Protein AF-A0A7C7VT18-F1 (afdb_monomer_lite)

Secondary structure (DSSP, 8-state):
-HHHHHHHHHHHHHHHHHHHHHHHHHHHHHHHHHHHHHHHHHHHHHHHHHHTSHHHH-SSHHHHHHHHHHHHHT-HHHHHHHHHHHHHHHHHHHHHHHHHHHHHHHHHHHHHHHHHHH-

pLDDT: mean 93.15, std 7.17, range [55.09, 98.44]

Radius of gyration: 24.53 Å; chains: 1; bounding box: 55×17×73 Å

Structure (mmCIF, N/CA/C/O backbone):
data_AF-A0A7C7VT18-F1
#
_entry.id   AF-A0A7C7VT18-F1
#
loop_
_atom_site.group_PDB
_atom_site.id
_atom_site.type_symbol
_atom_site.label_atom_id
_atom_site.label_alt_id
_atom_site.label_comp_id
_atom_site.label_asym_id
_atom_site.label_entity_id
_atom_site.label_seq_id
_atom_site.pdbx_PDB_ins_code
_atom_site.Cartn_x
_atom_site.Cartn_y
_atom_site.Cartn_z
_atom_site.occupancy
_atom_site.B_iso_or_equiv
_atom_site.auth_seq_id
_atom_site.auth_comp_id
_atom_site.auth_asym_id
_atom_site.auth_atom_id
_atom_site.pdbx_PDB_model_num
ATOM 1 N N . MET A 1 1 ? 26.207 -1.740 -34.723 1.00 64.69 1 MET A N 1
ATOM 2 C CA . MET A 1 1 ? 25.683 -3.045 -34.261 1.00 64.69 1 MET A CA 1
ATOM 3 C C . MET A 1 1 ? 26.102 -3.370 -32.828 1.00 64.69 1 MET A C 1
ATOM 5 O O . MET A 1 1 ? 25.269 -3.191 -31.953 1.00 64.69 1 MET A O 1
ATOM 9 N N . ARG A 1 2 ? 27.359 -3.750 -32.537 1.00 71.25 2 ARG A N 1
ATOM 10 C CA . ARG A 1 2 ? 27.788 -4.207 -31.189 1.00 71.25 2 ARG A CA 1
ATOM 11 C C . ARG A 1 2 ? 27.422 -3.274 -30.005 1.00 71.25 2 ARG A C 1
ATOM 13 O O . ARG A 1 2 ? 26.879 -3.788 -29.035 1.00 71.25 2 ARG A O 1
ATOM 20 N N . PRO A 1 3 ? 27.566 -1.934 -30.106 1.00 80.75 3 PRO A N 1
ATOM 21 C CA . PRO A 1 3 ? 27.200 -1.028 -29.008 1.00 80.75 3 PRO A CA 1
ATOM 22 C C . PRO A 1 3 ? 25.691 -0.940 -28.723 1.00 80.75 3 PRO A C 1
ATOM 24 O O . PRO A 1 3 ? 25.292 -0.748 -27.581 1.00 80.75 3 PRO A O 1
ATOM 27 N N . LEU A 1 4 ? 24.838 -1.091 -29.747 1.00 79.94 4 LEU A N 1
ATOM 28 C CA . LEU A 1 4 ? 23.376 -1.093 -29.576 1.00 79.94 4 LEU A CA 1
ATOM 29 C C . LEU A 1 4 ? 22.897 -2.394 -28.928 1.00 79.94 4 LEU A C 1
ATOM 31 O O . LEU A 1 4 ? 22.035 -2.361 -28.056 1.00 79.94 4 LEU A O 1
ATOM 35 N N . TYR A 1 5 ? 23.506 -3.520 -29.306 1.00 83.69 5 TYR A N 1
ATOM 36 C CA . TYR A 1 5 ? 23.259 -4.811 -28.668 1.00 83.69 5 TYR A CA 1
ATOM 37 C C . TYR A 1 5 ? 23.643 -4.783 -27.181 1.00 83.69 5 TYR A C 1
ATOM 39 O O . TYR A 1 5 ? 22.815 -5.123 -26.341 1.00 83.69 5 TYR A O 1
ATOM 47 N N . GLU A 1 6 ? 24.843 -4.304 -26.840 1.00 88.62 6 GLU A N 1
ATOM 48 C CA . GLU A 1 6 ? 25.293 -4.155 -25.444 1.00 88.62 6 GLU A CA 1
ATOM 49 C C . GLU A 1 6 ? 24.364 -3.236 -24.637 1.00 88.62 6 GLU A C 1
ATOM 51 O O . GLU A 1 6 ? 23.948 -3.587 -23.533 1.00 88.62 6 GLU A O 1
ATOM 56 N N . ALA A 1 7 ? 23.951 -2.106 -25.217 1.00 87.88 7 ALA A N 1
ATOM 57 C CA . ALA A 1 7 ? 23.014 -1.195 -24.570 1.00 87.88 7 ALA A CA 1
ATOM 58 C C . ALA A 1 7 ? 21.618 -1.822 -24.372 1.00 87.88 7 ALA A C 1
ATOM 60 O O . ALA A 1 7 ? 20.965 -1.553 -23.366 1.00 87.88 7 ALA A O 1
ATOM 61 N N . SER A 1 8 ? 21.147 -2.657 -25.306 1.00 88.44 8 SER A N 1
ATOM 62 C CA . SER A 1 8 ? 19.841 -3.326 -25.196 1.00 88.44 8 SER A CA 1
ATOM 63 C C . SER A 1 8 ? 19.823 -4.415 -24.116 1.00 88.44 8 SER A C 1
ATOM 65 O O . SER A 1 8 ? 18.819 -4.582 -23.421 1.00 88.44 8 SER A O 1
ATOM 67 N N . ILE A 1 9 ? 20.948 -5.117 -23.932 1.00 91.38 9 ILE A N 1
ATOM 68 C CA . ILE A 1 9 ? 21.132 -6.095 -22.854 1.00 91.38 9 ILE A CA 1
ATOM 69 C C . ILE A 1 9 ? 21.091 -5.377 -21.505 1.00 91.38 9 ILE A C 1
ATOM 71 O O . ILE A 1 9 ? 20.275 -5.741 -20.663 1.00 91.38 9 ILE A O 1
ATOM 75 N N . ALA A 1 10 ? 21.869 -4.301 -21.344 1.00 92.62 10 ALA A N 1
ATOM 76 C CA . ALA A 1 10 ? 21.858 -3.499 -20.119 1.00 92.62 10 ALA A CA 1
ATOM 77 C C . ALA A 1 10 ? 20.452 -2.956 -19.795 1.00 92.62 10 ALA A C 1
ATOM 79 O O . ALA A 1 10 ? 19.972 -3.098 -18.675 1.00 92.62 10 ALA A O 1
ATOM 80 N N . ALA A 1 11 ? 19.733 -2.427 -20.791 1.00 92.25 11 ALA A N 1
ATOM 81 C CA . ALA A 1 11 ? 18.360 -1.952 -20.605 1.00 92.25 11 ALA A CA 1
ATOM 82 C C . ALA A 1 11 ? 17.379 -3.076 -20.209 1.00 92.25 11 ALA A C 1
ATOM 84 O O . ALA A 1 11 ? 16.408 -2.834 -19.492 1.00 92.25 11 ALA A O 1
ATOM 85 N N . THR A 1 12 ? 17.620 -4.312 -20.657 1.00 94.19 12 THR A N 1
ATOM 86 C CA . THR A 1 12 ? 16.817 -5.479 -20.260 1.00 94.19 12 THR A CA 1
ATOM 87 C C . THR A 1 12 ? 17.070 -5.861 -18.801 1.00 94.19 12 THR A C 1
ATOM 89 O O . THR A 1 12 ? 16.115 -6.167 -18.085 1.00 94.19 12 THR A O 1
ATOM 92 N N . GLU A 1 13 ? 18.326 -5.814 -18.353 1.00 95.69 13 GLU A N 1
ATOM 93 C CA . GLU A 1 13 ? 18.705 -6.050 -16.954 1.00 95.69 13 GLU A CA 1
ATOM 94 C C . GLU A 1 13 ? 18.097 -4.981 -16.032 1.00 95.69 13 GLU A C 1
ATOM 96 O O . GLU A 1 13 ? 17.398 -5.331 -15.080 1.00 95.69 13 GLU A O 1
ATOM 101 N N . GLU A 1 14 ? 18.232 -3.695 -16.384 1.00 96.06 14 GLU A N 1
ATOM 102 C CA . GLU A 1 14 ? 17.593 -2.570 -15.677 1.00 96.06 14 GLU A CA 1
ATOM 103 C C . GLU A 1 14 ? 16.070 -2.776 -15.559 1.00 96.06 14 GLU A C 1
ATOM 105 O O . GLU A 1 14 ? 15.482 -2.662 -14.480 1.00 96.06 14 GLU A O 1
ATOM 110 N N . LEU A 1 15 ? 15.409 -3.152 -16.662 1.00 96.88 15 LEU A N 1
ATOM 111 C CA . LEU A 1 15 ? 13.969 -3.411 -16.679 1.00 96.88 15 LEU A CA 1
ATOM 112 C C . LEU A 1 15 ? 13.580 -4.611 -15.801 1.00 96.88 15 LEU A C 1
ATOM 114 O O . LEU A 1 15 ? 12.517 -4.601 -15.170 1.00 96.88 15 LEU A O 1
ATOM 118 N N . GLN A 1 16 ? 14.401 -5.661 -15.762 1.00 97.12 16 GLN A N 1
ATOM 119 C CA . GLN A 1 16 ? 14.161 -6.824 -14.911 1.00 97.12 16 GLN A CA 1
ATOM 120 C C . GLN A 1 16 ? 14.261 -6.459 -13.426 1.00 97.12 16 GLN A C 1
ATOM 122 O O . GLN A 1 16 ? 13.387 -6.849 -12.645 1.00 97.12 16 GLN A O 1
ATOM 127 N N . GLU A 1 17 ? 15.279 -5.696 -13.036 1.00 97.75 17 GLU A N 1
ATOM 128 C CA . GLU A 1 17 ? 15.451 -5.225 -11.660 1.00 97.75 17 GLU A CA 1
ATOM 129 C C . GLU A 1 17 ? 14.296 -4.319 -11.222 1.00 97.75 17 GLU A C 1
ATOM 131 O O . GLU A 1 17 ? 13.698 -4.547 -10.164 1.00 97.75 17 GLU A O 1
ATOM 136 N N . ALA A 1 18 ? 13.897 -3.368 -12.071 1.00 97.50 18 ALA A N 1
ATOM 137 C CA . ALA A 1 18 ? 12.763 -2.487 -11.807 1.00 97.50 18 ALA A CA 1
ATOM 138 C C . ALA A 1 18 ? 11.450 -3.277 -11.633 1.00 97.50 18 ALA A C 1
ATOM 140 O O . ALA A 1 18 ? 10.677 -3.037 -10.701 1.00 97.50 18 ALA A O 1
ATOM 141 N N . ARG A 1 19 ? 11.211 -4.304 -12.462 1.00 97.94 19 ARG A N 1
ATOM 142 C CA . ARG A 1 19 ? 10.048 -5.200 -12.309 1.00 97.94 19 ARG A CA 1
ATOM 143 C C . ARG A 1 19 ? 10.080 -5.973 -10.994 1.00 97.94 19 ARG A C 1
ATOM 145 O O . ARG A 1 19 ? 9.045 -6.106 -10.341 1.00 97.94 19 ARG A O 1
ATOM 152 N N . LEU A 1 20 ? 11.247 -6.474 -10.585 1.00 98.25 20 LEU A N 1
ATOM 153 C CA . LEU A 1 20 ? 11.398 -7.151 -9.295 1.00 98.25 20 LEU A CA 1
ATOM 154 C C . LEU A 1 20 ? 11.115 -6.202 -8.126 1.00 98.25 20 LEU A C 1
ATOM 156 O O . LEU A 1 20 ? 10.472 -6.616 -7.159 1.00 98.25 20 LEU A O 1
ATOM 160 N N . ARG A 1 21 ? 11.534 -4.934 -8.222 1.00 97.88 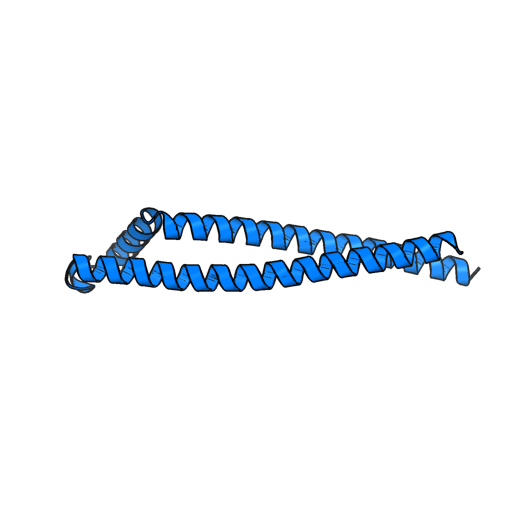21 ARG A N 1
ATOM 161 C CA . ARG A 1 21 ? 11.212 -3.899 -7.230 1.00 97.88 21 ARG A CA 1
ATOM 162 C C . ARG A 1 21 ? 9.701 -3.693 -7.100 1.00 97.88 21 ARG A C 1
ATOM 164 O O . ARG A 1 21 ? 9.191 -3.759 -5.986 1.00 97.88 21 ARG A O 1
ATOM 171 N N . VAL A 1 22 ? 8.976 -3.554 -8.214 1.00 98.44 22 VAL A N 1
ATOM 172 C CA . VAL A 1 22 ? 7.501 -3.435 -8.217 1.00 98.44 22 VAL A CA 1
ATOM 173 C C . VAL A 1 22 ? 6.834 -4.624 -7.519 1.00 98.44 22 VAL A C 1
ATOM 175 O O . VAL A 1 22 ? 5.925 -4.439 -6.708 1.00 98.44 22 VAL A O 1
ATOM 178 N N . VAL A 1 23 ? 7.287 -5.851 -7.796 1.00 98.44 23 VAL A N 1
ATOM 179 C CA . VAL A 1 23 ? 6.736 -7.060 -7.159 1.00 98.44 23 VAL A CA 1
ATOM 180 C C . VAL A 1 23 ? 6.986 -7.058 -5.649 1.00 98.44 23 VAL A C 1
ATOM 182 O O . VAL A 1 23 ? 6.076 -7.376 -4.883 1.00 98.44 23 VAL A O 1
ATOM 185 N N . ARG A 1 24 ? 8.193 -6.680 -5.211 1.00 98.38 24 ARG A N 1
ATOM 186 C CA . ARG A 1 24 ? 8.538 -6.592 -3.782 1.00 98.38 24 ARG A CA 1
ATOM 187 C C . ARG A 1 24 ? 7.667 -5.567 -3.060 1.00 98.38 24 ARG A C 1
ATOM 189 O O . ARG A 1 24 ? 7.023 -5.934 -2.082 1.00 98.38 24 ARG A O 1
ATOM 196 N N . LEU A 1 25 ? 7.576 -4.349 -3.594 1.00 98.38 25 LEU A N 1
ATOM 197 C CA . LEU A 1 25 ? 6.745 -3.279 -3.033 1.00 98.38 25 LEU A CA 1
ATOM 198 C C . LEU A 1 25 ? 5.262 -3.670 -2.997 1.00 98.38 25 LEU A C 1
ATOM 200 O O . LEU A 1 25 ? 4.579 -3.420 -2.012 1.00 98.38 25 LEU A O 1
ATOM 204 N N . SER A 1 26 ? 4.761 -4.368 -4.021 1.00 98.25 26 SER A N 1
ATOM 205 C CA . SER A 1 26 ? 3.374 -4.863 -4.034 1.00 98.25 26 SER A CA 1
ATOM 206 C C . SER A 1 26 ? 3.108 -5.893 -2.928 1.00 98.25 26 SER A C 1
ATOM 208 O O . SER A 1 26 ? 2.053 -5.879 -2.286 1.00 98.25 26 SER A O 1
ATOM 210 N N . ALA A 1 27 ? 4.059 -6.805 -2.698 1.00 98.31 27 ALA A N 1
ATOM 211 C CA . ALA A 1 27 ? 3.960 -7.798 -1.633 1.00 98.31 27 ALA A CA 1
ATOM 212 C C . ALA A 1 27 ? 4.053 -7.155 -0.242 1.00 98.31 27 ALA A C 1
ATOM 214 O O . ALA A 1 27 ? 3.337 -7.567 0.670 1.00 98.31 27 ALA A O 1
ATOM 215 N N . GLU A 1 28 ? 4.910 -6.150 -0.085 1.00 97.94 28 GLU A N 1
ATOM 216 C CA . GLU A 1 28 ? 5.050 -5.377 1.147 1.00 97.94 28 GLU A CA 1
ATOM 217 C C . GLU A 1 28 ? 3.790 -4.568 1.452 1.00 97.94 28 GLU A C 1
ATOM 219 O O . GLU A 1 28 ? 3.227 -4.714 2.536 1.00 97.94 28 GLU A O 1
ATOM 224 N N . LEU A 1 29 ? 3.255 -3.848 0.462 1.00 98.31 29 LEU A N 1
ATOM 225 C CA . LEU A 1 29 ? 1.995 -3.119 0.584 1.00 98.31 29 LEU A CA 1
ATOM 226 C C . LEU A 1 29 ? 0.860 -4.037 1.053 1.00 98.31 29 LEU A C 1
ATOM 228 O O . LEU A 1 29 ? 0.120 -3.703 1.974 1.00 98.31 29 LEU A O 1
ATOM 232 N N . SER A 1 30 ? 0.768 -5.238 0.476 1.00 97.88 30 SER A N 1
ATOM 233 C CA . SER A 1 30 ? -0.246 -6.228 0.861 1.00 97.88 30 SER A CA 1
ATOM 234 C C . SER A 1 30 ? -0.119 -6.678 2.324 1.00 97.88 30 SER A C 1
ATOM 236 O O . SER A 1 30 ? -1.131 -6.959 2.972 1.00 97.88 30 SER A O 1
ATOM 238 N N . ARG A 1 31 ? 1.111 -6.770 2.850 1.00 97.94 31 ARG A N 1
ATOM 239 C CA . ARG A 1 31 ? 1.370 -7.112 4.259 1.00 97.94 31 ARG A CA 1
ATOM 240 C C . ARG A 1 31 ? 0.970 -5.964 5.175 1.00 97.94 31 ARG A C 1
ATOM 242 O O . ARG A 1 31 ? 0.168 -6.176 6.076 1.00 97.94 31 ARG A O 1
ATOM 249 N N . VAL A 1 32 ? 1.419 -4.752 4.870 1.00 97.56 32 VAL A N 1
ATOM 250 C CA . VAL A 1 32 ? 1.089 -3.546 5.643 1.00 97.56 32 VAL A CA 1
ATOM 251 C C . VAL A 1 32 ? -0.425 -3.303 5.679 1.00 97.56 32 VAL A C 1
ATOM 253 O O . VAL A 1 32 ? -1.003 -3.000 6.722 1.00 97.56 32 VAL A O 1
ATOM 256 N N . GLU A 1 33 ? -1.130 -3.520 4.567 1.00 97.88 33 GLU A N 1
ATOM 257 C CA . GLU A 1 33 ? -2.593 -3.449 4.545 1.00 97.88 33 GLU A CA 1
ATOM 258 C C . GLU A 1 33 ? -3.268 -4.507 5.426 1.00 97.88 33 GLU A C 1
ATOM 260 O O . GLU A 1 33 ? -4.342 -4.257 5.984 1.00 97.88 33 GLU A O 1
ATOM 265 N N . HIS A 1 34 ? -2.687 -5.704 5.530 1.00 97.81 34 HIS A N 1
ATOM 266 C CA . HIS A 1 34 ? -3.173 -6.730 6.445 1.00 97.81 34 HIS A CA 1
ATOM 267 C C . HIS A 1 34 ? -2.968 -6.298 7.900 1.00 97.81 34 HIS A C 1
ATOM 269 O O . HIS A 1 34 ? -3.916 -6.348 8.690 1.00 97.81 34 HIS A O 1
ATOM 275 N N . ASP A 1 35 ? -1.780 -5.800 8.230 1.00 96.50 35 ASP A N 1
ATOM 276 C CA . ASP A 1 35 ? -1.431 -5.351 9.577 1.00 96.50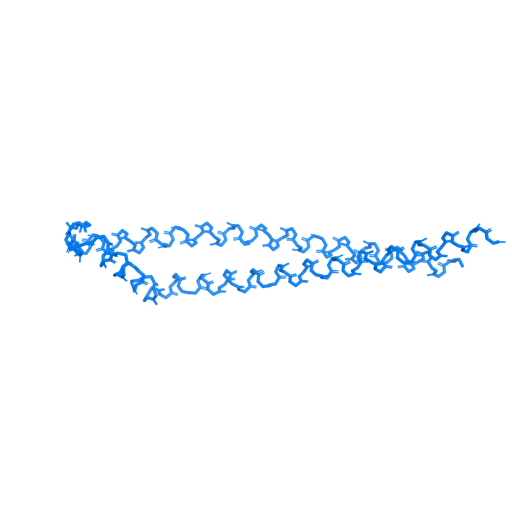 35 ASP A CA 1
ATOM 277 C C . ASP A 1 35 ? -2.300 -4.165 10.016 1.00 96.50 35 ASP A C 1
ATOM 279 O O . ASP A 1 35 ? -2.862 -4.179 11.115 1.00 96.50 35 ASP A O 1
ATOM 283 N N . LEU A 1 36 ? -2.579 -3.217 9.117 1.00 97.38 36 LEU A N 1
ATOM 284 C CA . LEU A 1 36 ? -3.543 -2.137 9.350 1.00 97.38 36 LEU A CA 1
ATOM 285 C C . LEU A 1 36 ? -4.944 -2.643 9.706 1.00 97.38 36 LEU A C 1
ATOM 287 O O . LEU A 1 36 ? -5.596 -2.087 10.595 1.00 97.38 36 LEU A O 1
ATOM 291 N N . ARG A 1 37 ? -5.431 -3.704 9.048 1.00 97.62 37 ARG A N 1
ATOM 292 C CA . ARG A 1 37 ? -6.735 -4.305 9.387 1.00 97.62 37 ARG A CA 1
ATOM 293 C C . ARG A 1 37 ? -6.712 -4.912 10.788 1.00 97.62 37 ARG A C 1
ATOM 295 O O . ARG A 1 37 ? -7.689 -4.766 11.528 1.00 97.62 37 ARG A O 1
ATOM 302 N N . LEU A 1 38 ? -5.611 -5.557 11.172 1.00 97.69 38 LEU A N 1
ATOM 303 C CA . LEU A 1 38 ? -5.443 -6.114 12.515 1.00 97.69 38 LEU A CA 1
ATOM 304 C C . LEU A 1 38 ? -5.384 -5.013 13.582 1.00 97.69 38 LEU A C 1
ATOM 306 O O . LEU A 1 38 ? -6.075 -5.117 14.603 1.00 97.69 38 LEU A O 1
ATOM 310 N N . LEU A 1 39 ? -4.622 -3.945 13.333 1.00 97.19 39 LEU A N 1
ATOM 311 C CA . LEU A 1 39 ? -4.518 -2.779 14.214 1.00 97.19 39 LEU A CA 1
ATOM 312 C C . LEU A 1 39 ? -5.868 -2.082 14.373 1.00 97.19 39 LEU A C 1
ATOM 314 O O . LEU A 1 39 ? -6.294 -1.817 15.499 1.00 97.19 39 LEU A O 1
ATOM 318 N N . ARG A 1 40 ? -6.604 -1.886 13.276 1.00 96.62 40 ARG A N 1
ATOM 319 C CA . ARG A 1 40 ? -7.965 -1.344 13.315 1.00 96.62 40 ARG A CA 1
ATOM 320 C C . ARG A 1 40 ? -8.883 -2.183 14.202 1.00 96.62 40 ARG A C 1
ATOM 322 O O . ARG A 1 40 ? -9.479 -1.661 15.143 1.00 96.62 40 ARG A O 1
ATOM 329 N N . ALA A 1 41 ? -8.934 -3.495 13.971 1.00 95.94 41 ALA A N 1
ATOM 330 C CA . ALA A 1 41 ? -9.751 -4.405 14.773 1.00 95.94 41 ALA A CA 1
ATOM 331 C C . ALA A 1 41 ? -9.323 -4.432 16.251 1.00 95.94 41 ALA A C 1
ATOM 333 O O . ALA A 1 41 ? -10.127 -4.709 17.145 1.00 95.94 41 ALA A O 1
ATOM 334 N N . ARG A 1 42 ? -8.043 -4.188 16.545 1.00 97.06 42 ARG A N 1
ATOM 335 C CA . ARG A 1 42 ? -7.539 -4.058 17.915 1.00 97.06 42 ARG A CA 1
ATOM 336 C C . ARG A 1 42 ? -8.047 -2.779 18.581 1.00 97.06 42 ARG A C 1
ATOM 338 O O . ARG A 1 42 ? -8.520 -2.861 19.716 1.00 97.06 42 ARG A O 1
ATOM 345 N N . VAL A 1 43 ? -7.964 -1.633 17.903 1.00 95.38 43 VAL A N 1
ATOM 346 C CA . VAL A 1 43 ? -8.458 -0.340 18.410 1.00 95.38 43 VAL A CA 1
ATOM 347 C C . VAL A 1 43 ? -9.962 -0.409 18.667 1.00 95.38 43 VAL A C 1
ATOM 349 O O . VAL A 1 43 ? -10.408 -0.096 19.773 1.00 95.38 43 VAL A O 1
ATOM 352 N N . GLU A 1 44 ? -10.731 -0.926 17.706 1.00 93.69 44 GLU A N 1
ATOM 353 C CA . GLU A 1 44 ? -12.182 -1.111 17.832 1.00 93.69 44 GLU A CA 1
ATOM 354 C C . GLU A 1 44 ? -12.530 -1.994 19.043 1.00 93.69 44 GLU A C 1
ATOM 356 O O . GLU A 1 44 ? -13.315 -1.594 19.907 1.00 93.69 44 GLU A O 1
ATOM 361 N N . ARG A 1 45 ? -11.881 -3.160 19.186 1.00 94.12 45 ARG A N 1
ATOM 362 C CA . ARG A 1 45 ? -12.101 -4.064 20.330 1.00 94.12 45 ARG A CA 1
ATOM 363 C C . ARG A 1 45 ? -11.745 -3.426 21.669 1.00 94.12 45 ARG A C 1
ATOM 365 O O . ARG A 1 45 ? -12.472 -3.618 22.646 1.00 94.12 45 ARG A O 1
ATOM 372 N N . ARG A 1 46 ? -10.637 -2.682 21.739 1.00 94.44 46 ARG A N 1
ATOM 373 C CA . ARG A 1 46 ? -10.215 -1.978 22.960 1.00 94.44 46 ARG A CA 1
ATOM 374 C C . ARG A 1 46 ? -11.258 -0.938 23.365 1.00 94.44 46 ARG A C 1
ATOM 376 O O . ARG A 1 46 ? -11.608 -0.859 24.542 1.00 94.44 46 ARG A O 1
ATOM 383 N N . LEU A 1 47 ? -11.774 -0.189 22.396 1.00 93.38 47 LEU A N 1
ATOM 384 C CA . LEU A 1 47 ? -12.769 0.848 22.629 1.00 93.38 47 LEU A CA 1
ATOM 385 C C . LEU A 1 47 ? -14.104 0.263 23.094 1.00 93.38 47 LEU A C 1
ATOM 387 O O . LEU A 1 47 ? -14.606 0.664 24.141 1.00 93.38 47 LEU A O 1
ATOM 391 N N . VAL A 1 48 ? -14.620 -0.745 22.384 1.00 92.44 48 VAL A N 1
ATOM 392 C CA . VAL A 1 48 ? -15.853 -1.460 22.752 1.00 92.44 48 VAL A CA 1
ATOM 393 C C . VAL A 1 48 ? -15.752 -2.048 24.160 1.00 92.44 48 VAL A C 1
ATOM 395 O O . VAL A 1 48 ? -16.680 -1.901 24.955 1.00 92.44 48 VAL A O 1
ATOM 398 N N . ARG A 1 49 ? -14.614 -2.667 24.505 1.00 94.06 49 ARG A N 1
ATOM 399 C CA . ARG A 1 49 ? -14.380 -3.207 25.852 1.00 94.06 49 ARG A CA 1
ATOM 400 C C . ARG A 1 49 ? -14.389 -2.109 26.916 1.00 94.06 49 ARG A C 1
ATOM 402 O O . ARG A 1 49 ? -14.959 -2.319 27.980 1.00 94.06 49 ARG A O 1
ATOM 409 N N . LYS A 1 50 ? -13.785 -0.950 26.635 1.00 92.50 50 LYS A N 1
ATOM 410 C CA . LYS A 1 50 ? -13.717 0.182 27.572 1.00 92.50 50 LYS A CA 1
ATOM 411 C C . LYS A 1 50 ? -15.098 0.757 27.895 1.00 92.50 50 LYS A C 1
ATOM 413 O O . LYS A 1 50 ? -15.326 1.138 29.036 1.00 92.50 50 LYS A O 1
ATOM 418 N N . VAL A 1 51 ? -16.001 0.811 26.917 1.00 91.69 51 VAL A N 1
ATOM 419 C CA . VAL A 1 51 ? -17.358 1.358 27.106 1.00 91.69 51 VAL A CA 1
ATOM 420 C C . VAL A 1 51 ? -18.401 0.304 27.501 1.00 91.69 51 VAL A C 1
ATOM 422 O O . VAL A 1 51 ? -19.558 0.643 27.717 1.00 91.69 51 VAL A O 1
ATOM 425 N N . GLY A 1 52 ? -18.015 -0.973 27.604 1.00 90.69 52 GLY A N 1
ATOM 426 C CA . GLY A 1 52 ? -18.916 -2.059 28.006 1.00 90.69 52 GLY A CA 1
ATOM 427 C C . GLY A 1 52 ? -19.831 -2.588 26.895 1.00 90.69 52 GLY A C 1
ATOM 428 O O . GLY A 1 52 ? -20.806 -3.276 27.187 1.00 90.69 52 GLY A O 1
ATOM 429 N N . GLY A 1 53 ? -19.529 -2.301 25.626 1.00 88.94 53 GLY A N 1
ATOM 430 C CA . GLY A 1 53 ? -20.275 -2.806 24.472 1.00 88.94 53 GLY A CA 1
ATOM 431 C C . GLY A 1 53 ? -20.482 -1.769 23.371 1.00 88.94 53 GLY A C 1
ATOM 432 O O . GLY A 1 53 ? -20.486 -0.566 23.603 1.00 88.94 53 GLY A O 1
ATOM 433 N N . GLU A 1 54 ? -20.697 -2.232 22.141 1.00 83.50 54 GLU A N 1
ATOM 434 C CA . GLU A 1 54 ? -20.822 -1.343 20.978 1.00 83.50 54 GLU A CA 1
ATOM 435 C C . GLU A 1 54 ? -22.052 -0.425 21.065 1.00 83.50 54 GLU A C 1
ATOM 437 O O . GLU A 1 54 ? -21.994 0.743 20.698 1.00 83.50 54 GLU A O 1
ATOM 442 N N . LYS A 1 55 ? -23.165 -0.912 21.627 1.00 84.06 55 LYS A N 1
ATOM 443 C CA . LYS A 1 55 ? -24.375 -0.095 21.826 1.00 84.06 55 LYS A CA 1
ATOM 444 C C . LYS A 1 55 ? -24.186 1.024 22.856 1.00 84.06 55 LYS A C 1
ATOM 446 O O . LYS A 1 55 ? -24.949 1.982 22.839 1.00 84.06 55 LYS A O 1
ATOM 451 N N . ALA A 1 56 ? -23.183 0.907 23.728 1.00 87.12 56 ALA A N 1
ATOM 452 C CA . ALA A 1 56 ? -22.854 1.919 24.727 1.00 87.12 56 ALA A CA 1
ATOM 453 C C . ALA A 1 56 ? -21.938 3.028 24.176 1.00 87.12 56 ALA A C 1
ATOM 455 O O . ALA A 1 56 ? -21.789 4.058 24.824 1.00 87.12 56 ALA A O 1
ATOM 456 N N . LEU A 1 57 ? -21.341 2.843 22.988 1.00 87.38 57 LEU A N 1
ATOM 457 C CA . LEU A 1 57 ? -20.461 3.838 22.364 1.00 87.38 57 LEU A CA 1
ATOM 458 C C . LEU A 1 57 ? -21.223 5.100 21.940 1.00 87.38 57 LEU A C 1
ATOM 460 O O . LEU A 1 57 ? -20.799 6.207 22.251 1.00 87.38 57 LEU A O 1
ATOM 464 N N . ALA A 1 58 ? -22.322 4.925 21.205 1.00 90.19 58 ALA A N 1
ATOM 465 C CA . ALA A 1 58 ? -23.215 5.999 20.781 1.00 90.19 58 ALA A CA 1
ATOM 466 C C . ALA A 1 58 ? -24.542 5.420 20.255 1.00 90.19 58 ALA A C 1
ATOM 468 O O . ALA A 1 58 ? -24.559 4.285 19.757 1.00 90.19 58 ALA A O 1
ATOM 469 N N . PRO A 1 59 ? -25.649 6.183 20.322 1.00 86.50 59 PRO A N 1
ATOM 470 C CA . PRO A 1 59 ? -26.969 5.706 19.913 1.00 86.50 59 PRO A CA 1
ATOM 471 C C . PRO A 1 59 ? -27.074 5.489 18.397 1.00 86.50 59 PRO A C 1
ATOM 473 O O . PRO A 1 59 ? -27.639 4.486 17.952 1.00 86.50 59 PRO A O 1
ATOM 476 N N . THR A 1 60 ? -26.486 6.375 17.590 1.00 92.75 60 THR A N 1
ATOM 477 C CA . THR A 1 60 ? -26.554 6.299 16.125 1.00 92.75 60 THR A CA 1
ATOM 478 C C . THR A 1 60 ? -25.345 5.568 15.536 1.00 92.75 60 THR A C 1
ATOM 480 O O . THR A 1 60 ? -24.264 5.540 16.122 1.00 92.75 60 THR A O 1
ATOM 483 N N . VAL A 1 61 ? -25.523 4.955 14.361 1.00 90.81 61 VAL A N 1
ATOM 484 C CA . VAL A 1 61 ? -24.421 4.312 13.618 1.00 90.81 61 VAL A CA 1
ATOM 485 C C . VAL A 1 61 ? -23.374 5.347 13.195 1.00 90.81 61 VAL A C 1
ATOM 487 O O . VAL A 1 61 ? -22.180 5.069 13.262 1.00 90.81 61 VAL A O 1
ATOM 490 N N . GLU A 1 62 ? -23.816 6.540 12.796 1.00 92.88 62 GLU A N 1
ATOM 491 C CA . GLU A 1 62 ? -22.939 7.614 12.331 1.00 92.88 62 GLU A CA 1
ATOM 492 C C . GLU A 1 62 ? -22.019 8.121 13.446 1.00 92.88 62 GLU A C 1
ATOM 494 O O . GLU A 1 62 ? -20.809 8.236 13.248 1.00 92.88 62 GLU A O 1
ATOM 499 N N . ASP A 1 63 ? -22.560 8.341 14.647 1.00 92.38 63 ASP A N 1
ATOM 500 C CA . ASP A 1 63 ? -21.755 8.766 15.792 1.00 92.38 63 ASP A CA 1
ATOM 501 C C . ASP A 1 63 ? -20.757 7.679 16.202 1.00 92.38 63 ASP A C 1
ATOM 503 O O . ASP A 1 63 ? -19.601 7.986 16.494 1.00 92.38 63 ASP A O 1
ATOM 507 N N . ARG A 1 64 ? -21.156 6.397 16.156 1.00 91.69 64 ARG A N 1
ATOM 508 C CA . ARG A 1 64 ? -20.224 5.281 16.393 1.00 91.69 64 ARG A CA 1
ATOM 509 C C . ARG A 1 64 ? -19.087 5.283 15.374 1.00 91.69 64 ARG A C 1
ATOM 511 O O . ARG A 1 64 ? -17.931 5.168 15.771 1.00 91.69 64 ARG A O 1
ATOM 518 N N . ALA A 1 65 ? -19.393 5.467 14.089 1.00 91.81 65 ALA A N 1
ATOM 519 C CA . ALA A 1 65 ? -18.382 5.558 13.038 1.00 91.81 65 ALA A CA 1
ATOM 520 C C . ALA A 1 65 ? -17.421 6.733 13.277 1.00 91.81 65 ALA A C 1
ATOM 522 O O . ALA A 1 65 ? -16.207 6.542 13.234 1.00 91.81 65 ALA A O 1
ATOM 523 N N . ARG A 1 66 ? -17.943 7.919 13.622 1.00 94.00 66 ARG A N 1
ATOM 524 C CA . ARG A 1 66 ? -17.129 9.102 13.938 1.00 94.00 66 ARG A CA 1
ATOM 525 C C . ARG A 1 66 ? -16.205 8.854 15.131 1.00 94.00 66 ARG A C 1
ATOM 527 O O . ARG A 1 66 ? -15.021 9.179 15.061 1.00 94.00 66 ARG A O 1
ATOM 534 N N . ILE A 1 67 ? -16.715 8.245 16.204 1.00 94.25 67 ILE A N 1
ATOM 535 C CA . ILE A 1 67 ? -15.908 7.900 17.381 1.00 94.25 67 ILE A CA 1
ATOM 536 C C . ILE A 1 67 ? -14.809 6.893 17.012 1.00 94.25 67 ILE A C 1
ATOM 538 O O . ILE A 1 67 ? -13.667 7.070 17.434 1.00 94.25 67 ILE A O 1
ATOM 542 N N . PHE A 1 68 ? -15.112 5.871 16.205 1.00 93.50 68 PHE A N 1
ATOM 543 C CA . PHE A 1 68 ? -14.098 4.919 15.745 1.00 93.50 68 PHE A CA 1
ATOM 544 C C . PHE A 1 68 ? -13.018 5.590 14.893 1.00 93.50 68 PHE A C 1
ATOM 546 O O . PHE A 1 68 ? -11.838 5.342 15.122 1.00 93.50 68 PHE A O 1
ATOM 553 N N . THR A 1 69 ? -13.387 6.480 13.969 1.00 94.31 69 THR A N 1
ATOM 554 C CA . THR A 1 69 ? -12.416 7.250 13.177 1.00 94.31 69 THR A CA 1
ATOM 555 C C . THR A 1 69 ? -11.494 8.082 14.068 1.00 94.31 69 THR A C 1
ATOM 557 O O . THR A 1 69 ? -10.280 8.050 13.881 1.00 94.31 69 THR A O 1
ATOM 560 N N . LEU A 1 70 ? -12.043 8.779 15.068 1.00 95.12 70 LEU A N 1
ATOM 561 C CA . LEU A 1 70 ? -11.245 9.559 16.018 1.00 95.12 70 LEU A CA 1
ATOM 562 C C . LEU A 1 70 ? -10.332 8.671 16.873 1.00 95.12 70 LEU A C 1
ATOM 564 O O . LEU A 1 70 ? -9.191 9.040 17.135 1.00 95.12 70 LEU A O 1
ATOM 568 N N . ALA A 1 71 ? -10.808 7.497 17.290 1.00 94.88 71 ALA A N 1
ATOM 569 C CA . ALA A 1 71 ? -10.010 6.553 18.065 1.00 94.88 71 ALA A CA 1
ATOM 570 C C . ALA A 1 71 ? -8.839 5.979 17.256 1.00 94.88 71 ALA A C 1
ATOM 572 O O . ALA A 1 71 ? -7.755 5.816 17.806 1.00 94.88 71 ALA A O 1
ATOM 573 N N . LEU A 1 72 ? -9.044 5.701 15.965 1.00 95.62 72 LEU A N 1
ATOM 574 C CA . LEU A 1 72 ? -7.978 5.274 15.058 1.00 95.62 72 LEU A CA 1
ATOM 575 C C . LEU A 1 72 ? -6.940 6.380 14.862 1.00 95.62 72 LEU A C 1
ATOM 577 O O . LEU A 1 72 ? -5.754 6.117 15.009 1.00 95.62 72 LEU A O 1
ATOM 581 N N . ALA A 1 73 ? -7.386 7.618 14.631 1.00 93.62 73 ALA A N 1
ATOM 582 C CA . ALA A 1 73 ? -6.494 8.770 14.486 1.00 93.62 73 ALA A CA 1
ATOM 583 C C . ALA A 1 73 ? -5.688 9.085 15.760 1.00 93.62 73 ALA A C 1
ATOM 585 O O . ALA A 1 73 ? -4.642 9.726 15.697 1.00 93.62 73 ALA A O 1
ATOM 586 N N . ALA A 1 74 ? -6.179 8.654 16.924 1.00 95.12 74 ALA A N 1
ATOM 587 C CA . ALA A 1 74 ? -5.501 8.807 18.206 1.00 95.12 74 ALA A CA 1
ATOM 588 C C . ALA A 1 74 ? -4.586 7.620 18.570 1.00 95.12 74 ALA A C 1
ATOM 590 O O . ALA A 1 74 ? -3.851 7.721 19.554 1.00 95.12 74 ALA A O 1
ATOM 591 N N . ASP A 1 75 ? -4.630 6.499 17.838 1.00 97.06 75 ASP A N 1
ATOM 592 C CA . ASP A 1 75 ? -3.766 5.340 18.090 1.00 97.06 75 ASP A CA 1
ATOM 593 C C . ASP A 1 75 ? -2.438 5.515 17.328 1.00 97.06 75 ASP A C 1
ATOM 595 O O . ASP A 1 75 ? -2.424 5.478 16.096 1.00 97.06 75 ASP A O 1
ATOM 599 N N . PRO A 1 76 ? -1.305 5.720 18.029 1.00 96.19 76 PRO A N 1
ATOM 600 C CA . PRO A 1 76 ? -0.044 6.085 17.384 1.00 96.19 76 PRO A CA 1
ATOM 601 C C . PRO A 1 76 ? 0.525 4.962 16.514 1.00 96.19 76 PRO A C 1
ATOM 603 O O . PRO A 1 76 ? 1.170 5.243 15.510 1.00 96.19 76 PRO A O 1
ATOM 606 N N . GLU A 1 77 ? 0.280 3.703 16.879 1.00 96.50 77 GLU A N 1
ATOM 607 C CA . GLU A 1 77 ? 0.722 2.553 16.088 1.00 96.50 77 GLU A CA 1
ATOM 608 C C . GLU A 1 77 ? -0.088 2.433 14.795 1.00 96.50 77 GLU A C 1
ATOM 610 O O . GLU A 1 77 ? 0.496 2.266 13.730 1.00 96.50 77 GLU A O 1
ATOM 615 N N . TYR A 1 78 ? -1.416 2.584 14.861 1.00 96.75 78 TYR A N 1
ATOM 616 C CA . TYR A 1 78 ? -2.251 2.632 13.659 1.00 96.75 78 TYR A CA 1
ATOM 617 C C . TYR A 1 78 ? -1.855 3.785 12.728 1.00 96.75 78 TYR A C 1
ATOM 619 O O . TYR A 1 78 ? -1.756 3.596 11.518 1.00 96.75 78 TYR A O 1
ATOM 627 N N . GLU A 1 79 ? -1.607 4.975 13.278 1.00 97.00 79 GLU A N 1
ATOM 628 C CA . GLU A 1 79 ? -1.189 6.134 12.488 1.00 97.00 79 GLU A CA 1
ATOM 629 C C . GLU A 1 79 ? 0.202 5.970 11.866 1.00 97.00 79 GLU A C 1
ATOM 631 O O . GLU A 1 79 ? 0.401 6.368 10.718 1.00 97.00 79 GLU A O 1
ATOM 636 N N . ALA A 1 80 ? 1.155 5.372 12.584 1.00 96.50 80 ALA A N 1
ATOM 637 C CA . ALA A 1 80 ? 2.475 5.061 12.041 1.00 96.50 80 ALA A CA 1
ATOM 638 C C . ALA A 1 80 ? 2.376 4.062 10.879 1.00 96.50 80 ALA A C 1
ATOM 640 O O . ALA A 1 80 ? 2.901 4.328 9.800 1.00 96.50 80 ALA A O 1
ATOM 641 N N . GLU A 1 81 ? 1.631 2.971 11.065 1.00 97.38 81 GLU A N 1
ATOM 642 C CA . GLU A 1 81 ? 1.435 1.956 10.026 1.00 97.38 81 GLU A CA 1
ATOM 643 C C . GLU A 1 81 ? 0.688 2.526 8.810 1.00 97.38 81 GLU A C 1
ATOM 645 O O . GLU A 1 81 ? 0.983 2.194 7.664 1.00 97.38 81 GLU A O 1
ATOM 650 N N . ARG A 1 82 ? -0.261 3.445 9.035 1.00 97.69 82 ARG A N 1
ATOM 651 C CA . ARG A 1 82 ? -0.988 4.125 7.956 1.00 97.69 82 ARG A CA 1
ATOM 652 C C . ARG A 1 82 ? -0.051 4.968 7.100 1.00 97.69 82 ARG A C 1
ATOM 654 O O . ARG A 1 82 ? -0.145 4.908 5.879 1.00 97.69 82 ARG A O 1
ATOM 661 N N . LYS A 1 83 ? 0.846 5.729 7.730 1.00 97.56 83 LYS A N 1
ATOM 662 C CA . LYS A 1 83 ? 1.852 6.523 7.012 1.00 97.56 83 LYS A CA 1
ATOM 663 C C . LYS A 1 83 ? 2.805 5.631 6.230 1.00 97.56 83 LYS A C 1
ATOM 665 O O . LYS A 1 83 ? 3.013 5.881 5.051 1.00 97.56 83 LYS A O 1
ATOM 670 N N . HIS A 1 84 ? 3.290 4.560 6.852 1.00 97.06 84 HIS A N 1
ATOM 671 C CA . HIS A 1 84 ? 4.151 3.589 6.185 1.00 97.06 84 HIS A CA 1
ATOM 672 C C . HIS A 1 84 ? 3.470 2.967 4.954 1.00 97.06 84 HIS A C 1
ATOM 674 O O . HIS A 1 84 ? 4.069 2.872 3.884 1.00 97.06 84 HIS A O 1
ATOM 680 N N . ARG A 1 85 ? 2.176 2.633 5.061 1.00 98.06 85 ARG A N 1
ATOM 681 C CA . ARG A 1 85 ? 1.367 2.180 3.922 1.00 98.06 85 ARG A CA 1
ATOM 682 C C . ARG A 1 85 ? 1.349 3.193 2.786 1.00 98.06 85 ARG A C 1
ATOM 684 O O . ARG A 1 85 ? 1.466 2.805 1.626 1.00 98.06 85 ARG A O 1
ATOM 691 N N . ASP A 1 86 ? 1.119 4.462 3.111 1.00 98.19 86 ASP A N 1
ATOM 692 C CA . ASP A 1 86 ? 1.014 5.537 2.124 1.00 98.19 86 ASP A CA 1
ATOM 693 C C . ASP A 1 86 ? 2.360 5.797 1.431 1.00 98.19 86 ASP A C 1
ATOM 695 O O . ASP A 1 86 ? 2.387 5.998 0.217 1.00 98.19 86 ASP A O 1
ATOM 699 N N . GLU A 1 87 ? 3.468 5.708 2.169 1.00 98.19 87 GLU A N 1
ATOM 700 C CA . GLU A 1 87 ? 4.833 5.778 1.633 1.00 98.19 87 GLU A CA 1
ATOM 701 C C . GLU A 1 87 ? 5.102 4.637 0.641 1.00 98.19 87 GLU A C 1
ATOM 703 O O . GLU A 1 87 ? 5.447 4.898 -0.511 1.00 98.19 87 GLU A O 1
ATOM 708 N N . ILE A 1 88 ? 4.839 3.380 1.025 1.00 98.00 88 ILE A N 1
ATOM 709 C CA . ILE A 1 88 ? 5.024 2.222 0.130 1.00 98.00 88 ILE A CA 1
ATOM 710 C C . ILE A 1 88 ? 4.130 2.326 -1.109 1.00 98.00 88 ILE A C 1
ATOM 712 O O . ILE A 1 88 ? 4.547 1.972 -2.212 1.00 98.00 88 ILE A O 1
ATOM 716 N N . ALA A 1 89 ? 2.887 2.789 -0.948 1.00 98.38 89 ALA A N 1
ATOM 717 C CA . ALA A 1 89 ? 1.971 2.957 -2.070 1.00 98.38 89 ALA A CA 1
ATOM 718 C C . ALA A 1 89 ? 2.499 3.989 -3.077 1.00 98.38 89 ALA A C 1
ATOM 720 O O . ALA A 1 89 ? 2.420 3.751 -4.283 1.00 98.38 89 ALA A O 1
ATOM 721 N N . LEU A 1 90 ? 3.070 5.098 -2.596 1.00 98.38 90 LEU A N 1
ATOM 722 C CA . LEU A 1 90 ? 3.704 6.097 -3.452 1.00 98.38 90 LEU A CA 1
ATOM 723 C C . LEU A 1 90 ? 4.933 5.518 -4.166 1.00 98.38 90 LEU A C 1
ATOM 725 O O . LEU A 1 90 ? 5.016 5.601 -5.390 1.00 98.38 90 LEU A O 1
ATOM 729 N N . GLU A 1 91 ? 5.832 4.863 -3.428 1.00 98.00 91 GLU A N 1
ATOM 730 C CA . GLU A 1 91 ? 7.021 4.221 -4.003 1.00 98.00 91 GLU A CA 1
ATOM 731 C C . GLU A 1 91 ? 6.664 3.169 -5.061 1.00 98.00 91 GLU A C 1
ATOM 733 O O . GLU A 1 91 ? 7.359 3.018 -6.068 1.00 98.00 91 GLU A O 1
ATOM 738 N N . LEU A 1 92 ? 5.569 2.431 -4.857 1.00 98.38 92 LEU A N 1
ATOM 739 C CA . LEU A 1 92 ? 5.080 1.449 -5.817 1.00 98.38 92 LEU A CA 1
ATOM 740 C C . LEU A 1 92 ? 4.628 2.109 -7.125 1.00 98.38 92 LEU A C 1
ATOM 742 O O . LEU A 1 92 ? 4.912 1.577 -8.199 1.00 98.38 92 LEU A O 1
ATOM 746 N N . GLU A 1 93 ? 3.925 3.239 -7.058 1.00 98.31 93 GLU A N 1
ATOM 747 C CA . GLU A 1 93 ? 3.505 3.971 -8.257 1.00 98.31 93 GLU A CA 1
ATOM 748 C C . GLU A 1 93 ? 4.702 4.571 -9.003 1.00 98.31 93 GLU A C 1
ATOM 750 O O . GLU A 1 93 ? 4.784 4.448 -10.227 1.00 98.31 93 GLU A O 1
ATOM 755 N N . GLU A 1 94 ? 5.682 5.118 -8.281 1.00 98.12 94 GLU A N 1
ATOM 756 C CA . GLU A 1 94 ? 6.941 5.584 -8.871 1.00 98.12 94 GLU A CA 1
ATOM 757 C C . GLU A 1 94 ? 7.696 4.442 -9.568 1.00 98.12 94 GLU A C 1
ATOM 759 O O . GLU A 1 94 ? 8.096 4.571 -10.727 1.00 98.12 94 GLU A O 1
ATOM 764 N N . ALA A 1 95 ? 7.814 3.281 -8.917 1.00 98.06 95 ALA A N 1
ATOM 765 C CA . ALA A 1 95 ? 8.473 2.111 -9.493 1.00 98.06 95 ALA A CA 1
ATOM 766 C C . ALA A 1 95 ? 7.734 1.569 -10.734 1.00 98.06 95 ALA A C 1
ATOM 768 O O . ALA A 1 95 ? 8.363 1.113 -11.691 1.00 98.06 95 ALA A O 1
ATOM 769 N N . LYS A 1 96 ? 6.395 1.624 -10.765 1.00 98.12 96 LYS A N 1
ATOM 770 C CA . LYS A 1 96 ? 5.615 1.261 -11.963 1.00 98.12 96 LYS A CA 1
ATOM 771 C C . LYS A 1 96 ? 5.868 2.228 -13.117 1.00 98.12 96 LYS A C 1
ATOM 773 O O . LYS A 1 96 ? 5.988 1.778 -14.258 1.00 98.12 96 LYS A O 1
ATOM 778 N N . ALA A 1 97 ? 5.953 3.527 -12.832 1.00 98.25 97 ALA A N 1
ATOM 779 C CA . ALA A 1 97 ? 6.273 4.538 -13.835 1.00 98.25 97 ALA A CA 1
ATOM 780 C C . ALA A 1 97 ? 7.687 4.333 -14.407 1.00 98.25 97 ALA A C 1
ATOM 782 O O . ALA A 1 97 ? 7.871 4.394 -15.623 1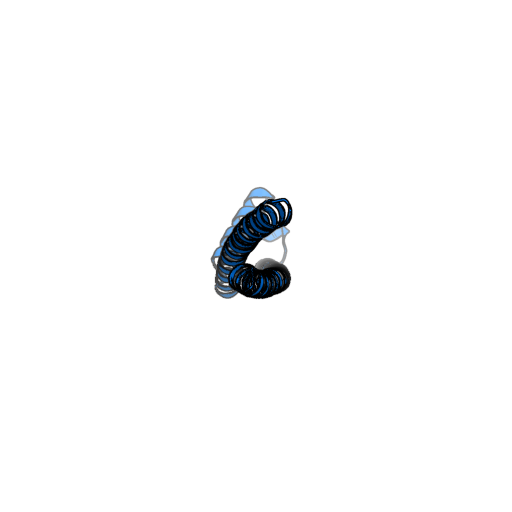.00 98.25 97 ALA A O 1
ATOM 783 N N . GLU A 1 98 ? 8.660 3.996 -13.558 1.00 97.44 98 GLU A N 1
ATOM 784 C CA . GLU A 1 98 ? 10.023 3.641 -13.971 1.00 97.44 98 GLU A CA 1
ATOM 785 C C . GLU A 1 98 ? 10.036 2.415 -14.902 1.00 97.44 98 GLU A C 1
ATOM 787 O O . GLU A 1 98 ? 10.631 2.458 -15.979 1.00 97.44 98 GLU A O 1
ATOM 792 N N . VAL A 1 99 ? 9.306 1.348 -14.553 1.00 97.94 99 VAL A N 1
ATOM 793 C CA . VAL A 1 99 ? 9.157 0.162 -15.417 1.00 97.94 99 VAL A CA 1
ATOM 794 C C . VAL A 1 99 ? 8.552 0.519 -16.777 1.00 97.94 99 VAL A C 1
ATOM 796 O O . VAL A 1 99 ? 8.995 -0.018 -17.795 1.00 97.94 99 VAL A O 1
ATOM 799 N N . ALA A 1 100 ? 7.544 1.394 -16.814 1.00 97.88 100 ALA A N 1
ATOM 800 C CA . ALA A 1 100 ? 6.938 1.843 -18.066 1.00 97.88 100 ALA A CA 1
ATOM 801 C C . ALA A 1 100 ? 7.951 2.611 -18.931 1.00 97.88 100 ALA A C 1
ATOM 803 O O . ALA A 1 100 ? 8.140 2.267 -20.094 1.00 97.88 100 ALA A O 1
ATOM 804 N N . ALA A 1 101 ? 8.679 3.562 -18.342 1.00 97.25 101 ALA A N 1
ATOM 805 C CA . ALA A 1 101 ? 9.694 4.340 -19.048 1.00 97.25 101 ALA A CA 1
ATOM 806 C C . ALA A 1 101 ? 10.845 3.469 -19.590 1.00 97.25 101 ALA A C 1
ATOM 808 O O . ALA A 1 101 ? 11.277 3.643 -20.731 1.00 97.25 101 ALA A O 1
ATOM 809 N N . LEU A 1 102 ? 11.329 2.503 -18.800 1.00 96.50 102 LEU A N 1
ATOM 810 C CA . LEU A 1 102 ? 12.375 1.565 -19.227 1.00 96.50 102 LEU A CA 1
ATOM 811 C C . LEU A 1 102 ? 11.897 0.649 -20.357 1.00 96.50 102 LEU A C 1
ATOM 813 O O . LEU A 1 102 ? 12.654 0.369 -21.288 1.00 96.50 102 LEU A O 1
ATOM 817 N N . ARG A 1 103 ? 10.636 0.209 -20.304 1.00 96.50 103 ARG A N 1
ATOM 818 C CA . ARG A 1 103 ? 10.023 -0.566 -21.385 1.00 96.50 103 ARG A CA 1
ATOM 819 C C . ARG A 1 103 ? 9.966 0.244 -22.678 1.00 96.50 103 ARG A C 1
ATOM 821 O O . ARG A 1 103 ? 10.421 -0.255 -23.701 1.00 96.50 103 ARG A O 1
ATOM 828 N N . ASP A 1 104 ? 9.473 1.478 -22.618 1.00 96.31 104 ASP A N 1
ATOM 829 C CA . ASP A 1 104 ? 9.380 2.354 -23.790 1.00 96.31 104 ASP A CA 1
ATOM 830 C C . ASP A 1 104 ? 10.768 2.609 -24.398 1.00 96.31 104 ASP A C 1
ATOM 832 O O . ASP A 1 104 ? 10.956 2.523 -25.613 1.00 96.31 104 ASP A O 1
ATOM 836 N N . ARG A 1 105 ? 11.779 2.846 -23.550 1.00 94.12 105 ARG A N 1
ATOM 837 C CA . ARG A 1 105 ? 13.178 2.987 -23.977 1.00 94.12 105 ARG A CA 1
ATOM 838 C C . ARG A 1 105 ? 13.681 1.738 -24.705 1.00 94.12 105 ARG A C 1
ATOM 840 O O . ARG A 1 105 ? 14.281 1.867 -25.772 1.00 94.12 105 ARG A O 1
ATOM 847 N N . LEU A 1 106 ? 13.448 0.548 -24.149 1.00 94.12 106 LEU A N 1
ATOM 848 C CA . LEU A 1 106 ? 13.861 -0.714 -24.767 1.00 94.12 106 LEU A CA 1
ATOM 849 C C . LEU A 1 106 ? 13.152 -0.938 -26.110 1.00 94.12 106 LEU A C 1
ATOM 851 O O . LEU A 1 106 ? 13.800 -1.327 -27.081 1.00 94.12 106 LEU A O 1
ATOM 855 N N . ASP A 1 107 ? 11.857 -0.631 -26.197 1.00 93.38 107 ASP A N 1
ATOM 856 C CA . ASP A 1 107 ? 11.075 -0.762 -27.430 1.00 93.38 107 ASP A CA 1
ATOM 857 C C . ASP A 1 107 ? 11.635 0.135 -28.552 1.00 93.38 107 ASP A C 1
ATOM 859 O O . ASP A 1 107 ? 11.788 -0.322 -29.690 1.00 93.38 107 ASP A O 1
ATOM 863 N N . VAL A 1 108 ? 12.040 1.375 -28.238 1.00 93.31 108 VAL A N 1
ATOM 864 C CA . VAL A 1 108 ? 12.721 2.265 -29.199 1.00 93.31 108 VAL A CA 1
ATOM 865 C C . VAL A 1 108 ? 14.064 1.685 -29.652 1.00 93.31 108 VAL A C 1
ATOM 867 O O . V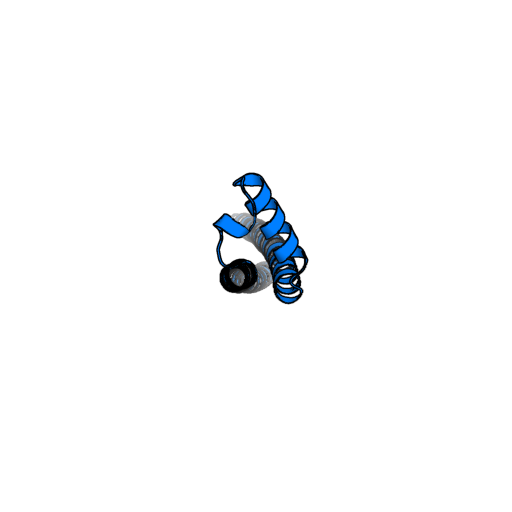AL A 1 108 ? 14.375 1.713 -30.844 1.00 93.31 108 VAL A O 1
ATOM 870 N N . MET A 1 109 ? 14.862 1.136 -28.732 1.00 91.50 109 MET A N 1
ATOM 871 C CA . MET A 1 109 ? 16.164 0.544 -29.068 1.00 91.50 109 MET A CA 1
ATOM 872 C C . MET A 1 109 ? 16.010 -0.666 -29.993 1.00 91.50 109 MET A C 1
ATOM 874 O O . MET A 1 109 ? 16.713 -0.766 -30.999 1.00 91.50 109 MET A O 1
ATOM 878 N N . LEU A 1 110 ? 15.049 -1.546 -29.703 1.00 90.19 110 LEU A N 1
ATOM 879 C CA . LEU A 1 110 ? 14.741 -2.702 -30.543 1.00 90.19 110 LEU A CA 1
ATOM 880 C C . LEU A 1 110 ? 14.224 -2.282 -31.925 1.00 90.19 110 LEU A C 1
ATOM 882 O O . LEU A 1 110 ? 14.594 -2.892 -32.929 1.00 90.19 110 LEU A O 1
ATOM 886 N N . ALA A 1 111 ? 13.404 -1.231 -32.006 1.00 90.75 111 ALA A N 1
ATOM 887 C CA . ALA A 1 111 ? 12.957 -0.680 -33.283 1.00 90.75 111 ALA A CA 1
ATOM 888 C C . ALA A 1 111 ? 14.131 -0.133 -34.112 1.00 90.75 111 ALA A C 1
ATOM 890 O O . ALA A 1 111 ? 14.235 -0.444 -35.298 1.00 90.75 111 ALA A O 1
ATOM 891 N N . ALA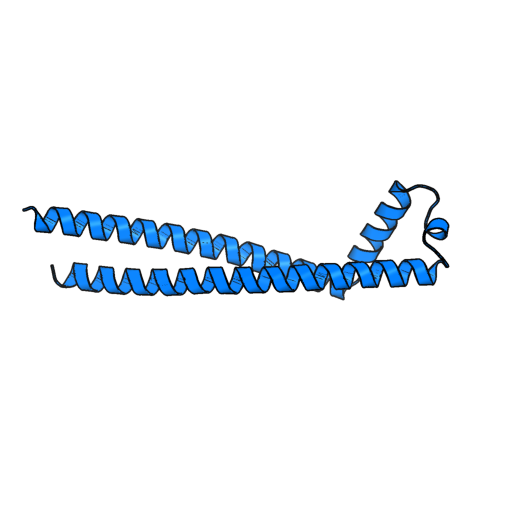 A 1 112 ? 15.049 0.614 -33.491 1.00 89.06 112 ALA A N 1
ATOM 892 C CA . ALA A 1 112 ? 16.241 1.132 -34.162 1.00 89.06 112 ALA A CA 1
ATOM 893 C C . ALA A 1 112 ? 17.146 0.005 -34.689 1.00 89.06 112 ALA A C 1
ATOM 895 O O . ALA A 1 112 ? 17.650 0.093 -35.806 1.00 89.06 112 ALA A O 1
ATOM 896 N N . MET A 1 113 ? 17.310 -1.078 -33.923 1.00 87.25 113 MET A N 1
ATOM 897 C CA . MET A 1 113 ? 18.073 -2.251 -34.362 1.00 87.25 113 MET A CA 1
ATOM 898 C C . MET A 1 113 ? 17.450 -2.916 -35.594 1.00 87.25 113 MET A C 1
ATOM 900 O O . MET A 1 113 ? 18.173 -3.230 -36.533 1.00 87.25 113 MET A O 1
ATOM 904 N N . ARG A 1 114 ? 16.117 -3.058 -35.638 1.00 86.88 114 ARG A N 1
ATOM 905 C CA . ARG A 1 114 ? 15.409 -3.629 -36.799 1.00 86.88 114 ARG A CA 1
ATOM 906 C C . ARG A 1 114 ? 15.586 -2.802 -38.069 1.00 86.88 114 ARG A C 1
ATOM 908 O O . ARG A 1 114 ? 15.733 -3.380 -39.140 1.00 86.88 114 ARG A O 1
ATOM 915 N N . VAL A 1 115 ? 15.565 -1.472 -37.957 1.00 86.56 115 VAL A N 1
ATOM 916 C CA . VAL A 1 115 ? 15.804 -0.578 -39.104 1.00 86.56 115 VAL A CA 1
ATOM 917 C C . VAL A 1 115 ? 17.220 -0.780 -39.641 1.00 86.56 115 VAL A C 1
ATOM 919 O O . VAL A 1 115 ? 17.383 -1.013 -40.828 1.00 86.56 115 VAL A O 1
ATOM 922 N N . VAL A 1 116 ? 18.223 -0.796 -38.758 1.00 78.12 116 VAL A N 1
ATOM 923 C CA . VAL A 1 116 ? 19.636 -0.983 -39.138 1.00 78.12 116 VAL A CA 1
ATOM 924 C C . VAL A 1 116 ? 19.924 -2.381 -39.705 1.00 78.12 116 VAL A C 1
ATOM 926 O O . VAL A 1 116 ? 20.857 -2.533 -40.479 1.00 78.12 116 VAL A O 1
ATOM 929 N N . GLU A 1 117 ? 19.161 -3.407 -39.326 1.00 73.44 117 GLU A N 1
ATOM 930 C CA . GLU A 1 117 ? 19.274 -4.759 -39.903 1.00 73.44 117 GLU A CA 1
ATOM 931 C C . GLU A 1 117 ? 18.596 -4.908 -41.273 1.00 73.44 117 GLU A C 1
ATOM 933 O O . GLU A 1 117 ? 18.844 -5.894 -41.966 1.00 73.44 117 GLU A O 1
ATOM 938 N N . SER A 1 118 ? 17.721 -3.969 -41.638 1.00 69.56 118 SER A N 1
ATOM 939 C CA . SER A 1 118 ? 16.962 -3.990 -42.895 1.00 69.56 118 SER A CA 1
ATOM 940 C C . SER A 1 118 ? 17.614 -3.168 -44.019 1.00 69.56 118 SER A C 1
ATOM 942 O O . SER A 1 118 ? 17.156 -3.270 -45.159 1.00 69.56 118 SER A O 1
ATOM 944 N N . ASP A 1 119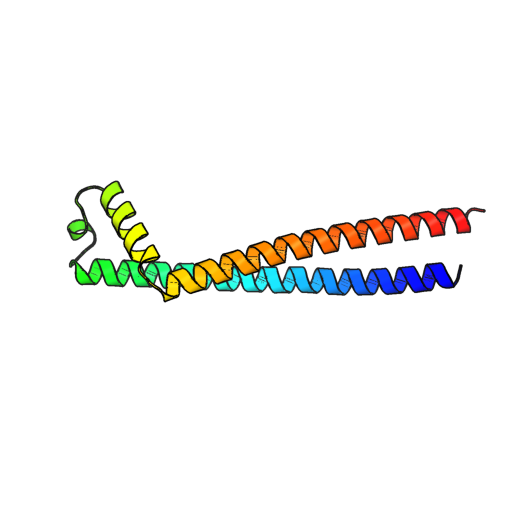 ? 18.644 -2.377 -43.692 1.00 55.09 119 ASP A N 1
ATOM 945 C CA . ASP A 1 119 ? 19.505 -1.603 -44.606 1.00 55.09 119 ASP A CA 1
ATOM 946 C C . ASP A 1 119 ? 20.793 -2.375 -44.957 1.00 55.09 119 ASP A C 1
ATOM 948 O O . ASP A 1 119 ? 21.240 -2.283 -46.126 1.00 55.09 119 ASP A O 1
#

Sequence (119 aa):
MRPLYEASIAATEELQEARLRVVRLSAELSRVEHDLRLLRARVERRLVRKVGGEKALAPTVEDRARIFTLALAADPEYEAERKHRDEIALELEEAKAEVAALRDRLDVMLAAMRVVESD

Foldseek 3Di:
DVVLVVVLVVLVVVLVVLVVVLVVLVVVLVVLVVVLVVVLVVLLVVQQVVQVHLCSQDVDPVSSVVVSVVSCVVDVVSVVSVVVSVVSVVVSVVSVVVSVVSVVVSVVSVVVVVVVVVD